Protein AF-A0AAN0SGU7-F1 (afdb_monomer)

Structure (mmCIF, N/CA/C/O backbone):
data_AF-A0AAN0SGU7-F1
#
_entry.id   AF-A0AAN0SGU7-F1
#
loop_
_atom_site.group_PDB
_atom_site.id
_atom_site.type_symbol
_atom_site.label_atom_id
_atom_site.label_alt_id
_atom_site.label_comp_id
_atom_site.label_asym_id
_atom_site.label_entity_id
_atom_site.label_seq_id
_atom_site.pdbx_PDB_ins_code
_atom_site.Cartn_x
_atom_site.Cartn_y
_atom_site.Cartn_z
_atom_site.occupancy
_atom_site.B_iso_or_equiv
_atom_site.auth_seq_id
_atom_site.auth_comp_id
_atom_site.auth_asym_id
_atom_site.auth_atom_id
_atom_site.pdbx_PDB_model_num
ATOM 1 N N . MET A 1 1 ? 0.680 -3.927 12.955 1.00 60.47 1 MET A N 1
ATOM 2 C CA . MET A 1 1 ? 0.258 -3.924 11.536 1.00 60.47 1 MET A CA 1
ATOM 3 C C . MET A 1 1 ? -0.303 -2.552 11.190 1.00 60.47 1 MET A C 1
ATOM 5 O O . MET A 1 1 ? -0.903 -1.942 12.066 1.00 60.47 1 MET A O 1
ATOM 9 N N . LYS A 1 2 ? -0.053 -2.050 9.971 1.00 78.06 2 LYS A N 1
ATOM 10 C CA . LYS A 1 2 ? -0.378 -0.667 9.546 1.00 78.06 2 LYS A CA 1
ATOM 11 C C . LYS A 1 2 ? -1.806 -0.492 9.006 1.00 78.06 2 LYS A C 1
ATOM 13 O O . LYS A 1 2 ? -2.258 0.631 8.826 1.00 78.06 2 LYS A O 1
ATOM 18 N N . VAL A 1 3 ? -2.499 -1.600 8.764 1.00 87.44 3 VAL A N 1
ATOM 19 C CA . VAL A 1 3 ? -3.901 -1.683 8.337 1.00 87.44 3 VAL A CA 1
ATOM 20 C C . VAL A 1 3 ? -4.559 -2.869 9.051 1.00 87.44 3 VAL A C 1
ATOM 22 O O . VAL A 1 3 ? -3.855 -3.786 9.489 1.00 87.44 3 VAL A O 1
ATOM 25 N N . SER A 1 4 ? -5.882 -2.844 9.201 1.00 90.56 4 SER A N 1
ATOM 26 C CA . SER A 1 4 ? -6.672 -3.939 9.765 1.00 90.56 4 SER A CA 1
ATOM 27 C C . SER A 1 4 ? -6.689 -5.180 8.868 1.00 90.56 4 SER A C 1
ATOM 29 O O . SER A 1 4 ? -6.476 -5.103 7.656 1.00 90.56 4 SER A O 1
ATOM 31 N N . GLN A 1 5 ? -7.000 -6.336 9.464 1.00 89.62 5 GLN A N 1
ATOM 32 C CA . GLN A 1 5 ? -7.131 -7.596 8.728 1.00 89.62 5 GLN A CA 1
ATOM 33 C C . GLN A 1 5 ? -8.209 -7.510 7.639 1.00 89.62 5 GLN A C 1
ATOM 35 O O . GLN A 1 5 ? -8.004 -8.000 6.539 1.00 89.62 5 GLN A O 1
ATOM 40 N N . GLN A 1 6 ? -9.302 -6.785 7.893 1.00 90.25 6 GLN A N 1
ATOM 41 C CA . GLN A 1 6 ? -10.371 -6.580 6.915 1.00 90.25 6 GLN A CA 1
ATOM 42 C C . GLN A 1 6 ? -9.869 -5.898 5.632 1.00 90.25 6 GLN A C 1
ATOM 44 O O . GLN A 1 6 ? -10.289 -6.258 4.532 1.00 90.25 6 GLN A O 1
ATOM 49 N N . VAL A 1 7 ? -8.966 -4.919 5.754 1.00 90.94 7 VAL A N 1
ATOM 50 C CA . VAL A 1 7 ? -8.353 -4.252 4.595 1.00 90.94 7 VAL A CA 1
ATOM 51 C C . VAL A 1 7 ? -7.425 -5.208 3.850 1.00 90.94 7 VAL A C 1
ATOM 53 O O . VAL A 1 7 ? -7.431 -5.214 2.619 1.00 90.94 7 VAL A O 1
ATOM 56 N N . ILE A 1 8 ? -6.658 -6.026 4.575 1.00 92.06 8 ILE A N 1
ATOM 57 C CA . ILE A 1 8 ? -5.779 -7.038 3.978 1.00 92.06 8 ILE A CA 1
ATOM 58 C C . ILE A 1 8 ? -6.614 -8.037 3.176 1.00 92.06 8 ILE A C 1
ATOM 60 O O . ILE A 1 8 ? -6.381 -8.183 1.980 1.00 92.06 8 ILE A O 1
ATOM 64 N N . ASP A 1 9 ? -7.644 -8.623 3.784 1.00 93.25 9 ASP A N 1
ATOM 65 C CA . ASP A 1 9 ? -8.527 -9.603 3.146 1.00 93.25 9 ASP A CA 1
ATOM 66 C C . ASP A 1 9 ? -9.216 -9.010 1.902 1.00 93.25 9 ASP A C 1
ATOM 68 O O . ASP A 1 9 ? -9.315 -9.655 0.855 1.00 93.25 9 ASP A O 1
ATOM 72 N N . ALA A 1 10 ? -9.646 -7.743 1.971 1.00 92.31 10 ALA A N 1
ATOM 73 C CA . ALA A 1 10 ? -10.253 -7.041 0.841 1.00 92.31 10 ALA A CA 1
ATOM 74 C C . ALA A 1 10 ? -9.267 -6.796 -0.316 1.00 92.31 10 ALA A C 1
ATOM 76 O O . ALA A 1 10 ? -9.666 -6.817 -1.483 1.00 92.31 10 ALA A O 1
ATOM 77 N N . MET A 1 11 ? -7.994 -6.541 -0.013 1.00 92.69 11 MET A N 1
ATOM 78 C CA . MET A 1 11 ? -6.939 -6.392 -1.018 1.00 92.69 11 MET A CA 1
ATOM 79 C C . MET A 1 11 ? -6.520 -7.749 -1.597 1.00 92.69 11 MET A C 1
ATOM 81 O O . MET A 1 11 ? -6.329 -7.862 -2.809 1.00 92.69 11 MET A O 1
ATOM 85 N N . GLU A 1 12 ? -6.456 -8.797 -0.777 1.00 93.06 12 GLU A N 1
ATOM 86 C CA . GLU A 1 12 ? -6.182 -10.165 -1.225 1.00 93.06 12 GLU A CA 1
ATOM 87 C C . GLU A 1 12 ? -7.268 -10.702 -2.157 1.00 93.06 12 GLU A C 1
ATOM 89 O O . GLU A 1 12 ? -6.952 -11.274 -3.203 1.00 93.06 12 GLU A O 1
ATOM 94 N N . ALA A 1 13 ? -8.542 -10.434 -1.854 1.00 92.88 13 ALA A N 1
ATOM 95 C CA . ALA A 1 13 ? -9.667 -10.759 -2.732 1.00 92.88 13 ALA A CA 1
ATOM 96 C C . ALA A 1 13 ? -9.577 -10.062 -4.105 1.00 92.88 13 ALA A C 1
ATOM 98 O O . ALA A 1 13 ? -10.097 -10.570 -5.097 1.00 92.88 13 ALA A O 1
ATOM 99 N N . LYS A 1 14 ? -8.884 -8.917 -4.181 1.00 92.00 14 LYS A N 1
ATOM 100 C CA . LYS A 1 14 ? -8.599 -8.184 -5.428 1.00 92.00 14 LYS A CA 1
ATOM 101 C C . LYS A 1 14 ? -7.312 -8.641 -6.125 1.00 92.00 14 LYS A C 1
ATOM 103 O O . LYS A 1 14 ? -6.938 -8.060 -7.140 1.00 92.00 14 LYS A O 1
ATOM 108 N N . GLY A 1 15 ? -6.635 -9.665 -5.606 1.00 92.06 15 GLY A N 1
ATOM 109 C CA . GLY A 1 15 ? -5.418 -10.221 -6.197 1.00 92.06 15 GLY A CA 1
ATOM 110 C C . GLY A 1 15 ? -4.12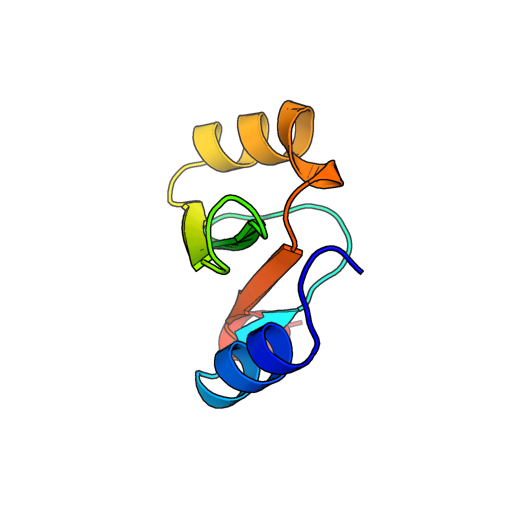5 -9.512 -5.790 1.00 92.06 15 GLY A C 1
ATOM 111 O O . GLY A 1 15 ? -3.105 -9.696 -6.455 1.00 92.06 15 GLY A O 1
ATOM 112 N N . PHE A 1 16 ? -4.137 -8.724 -4.715 1.00 93.94 16 PHE A N 1
ATOM 113 C CA . PHE A 1 16 ? -2.925 -8.142 -4.140 1.00 93.94 16 PHE A CA 1
ATOM 114 C C . PHE A 1 16 ? -2.378 -9.008 -3.002 1.00 93.94 16 PHE A C 1
ATOM 116 O O . PHE A 1 16 ? -3.072 -9.857 -2.452 1.00 93.94 16 PHE A O 1
ATOM 123 N N . VAL A 1 17 ? -1.115 -8.800 -2.646 1.00 93.00 17 VAL A N 1
ATOM 124 C CA . VAL A 1 17 ? -0.467 -9.417 -1.486 1.00 93.00 17 VAL A CA 1
ATOM 125 C C . VAL A 1 17 ? 0.229 -8.316 -0.703 1.00 93.00 17 VAL A C 1
ATOM 127 O O . VAL A 1 17 ? 0.892 -7.462 -1.298 1.00 93.00 17 VAL A O 1
ATOM 130 N N . MET A 1 18 ? 0.069 -8.316 0.619 1.00 92.38 18 MET A N 1
ATOM 131 C CA . MET A 1 18 ? 0.806 -7.393 1.475 1.00 92.38 18 MET A CA 1
ATOM 132 C C . MET A 1 18 ? 2.285 -7.791 1.490 1.00 92.38 18 MET A C 1
ATOM 134 O O . MET A 1 18 ? 2.621 -8.948 1.736 1.00 92.38 18 MET A O 1
ATOM 138 N N . VAL A 1 19 ? 3.167 -6.835 1.222 1.00 90.88 19 VAL A N 1
ATOM 139 C CA . VAL A 1 19 ? 4.61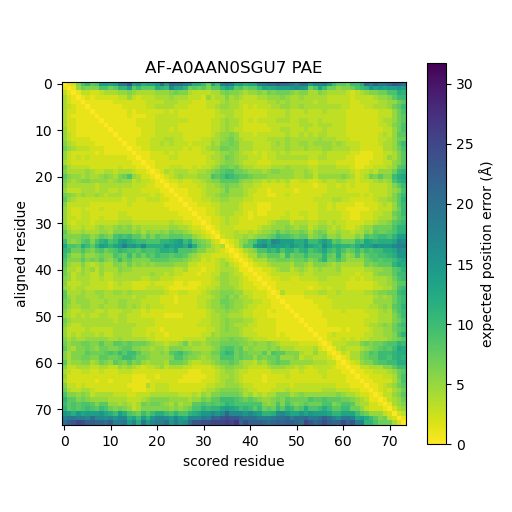9 -7.039 1.184 1.00 90.88 19 VAL A CA 1
ATOM 140 C C . VAL A 1 19 ? 5.302 -6.205 2.255 1.00 90.88 19 VAL A C 1
ATOM 142 O O . VAL A 1 19 ? 4.931 -5.060 2.520 1.00 90.88 19 VAL A O 1
ATOM 145 N N . GLU A 1 20 ? 6.334 -6.789 2.853 1.00 85.69 20 GLU A N 1
ATOM 146 C CA . GLU A 1 20 ? 7.233 -6.099 3.769 1.00 85.69 20 GLU A CA 1
ATOM 147 C C . GLU A 1 20 ? 8.473 -5.596 3.019 1.00 85.69 20 GLU A C 1
ATOM 149 O O . GLU A 1 20 ? 8.976 -6.249 2.101 1.00 85.69 20 GLU A O 1
ATOM 154 N N . GLY A 1 21 ? 8.980 -4.429 3.420 1.00 85.38 21 GLY A N 1
ATOM 155 C CA . GLY A 1 21 ? 10.209 -3.850 2.880 1.00 85.38 21 GLY A CA 1
ATOM 156 C C . GLY A 1 21 ? 9.981 -2.658 1.954 1.00 85.38 21 GLY A C 1
ATOM 157 O O . GLY A 1 21 ? 9.144 -1.799 2.220 1.00 85.38 21 GLY A O 1
ATOM 158 N N . VAL A 1 22 ? 10.803 -2.575 0.908 1.00 89.50 22 VAL A N 1
ATOM 159 C CA . VAL A 1 22 ? 10.898 -1.411 0.019 1.00 89.50 22 VAL A CA 1
ATOM 160 C C . VAL A 1 22 ? 9.801 -1.475 -1.042 1.00 89.50 22 VAL A C 1
ATOM 162 O O . VAL A 1 22 ? 9.656 -2.488 -1.735 1.00 89.50 22 VAL A O 1
ATOM 165 N N . ALA A 1 23 ? 9.050 -0.385 -1.187 1.00 91.00 23 ALA A N 1
ATOM 166 C CA . ALA 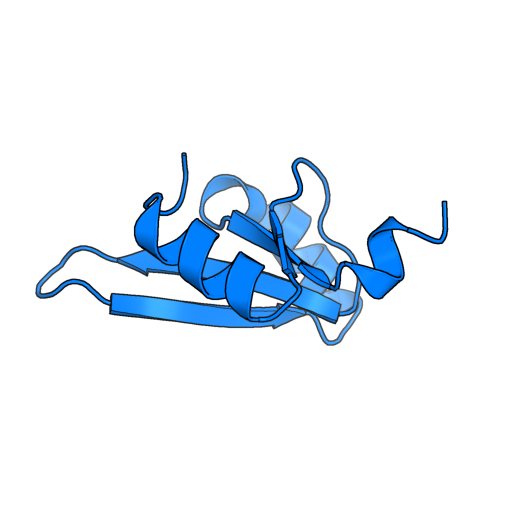A 1 23 ? 8.061 -0.262 -2.245 1.00 91.00 23 ALA A CA 1
ATOM 167 C C . ALA A 1 23 ? 8.747 -0.113 -3.606 1.00 91.00 23 ALA A C 1
ATOM 169 O O . ALA A 1 23 ? 9.821 0.488 -3.716 1.00 91.00 23 ALA A O 1
ATOM 170 N N . ILE A 1 24 ? 8.110 -0.635 -4.647 1.00 92.94 24 ILE A N 1
ATOM 171 C CA . ILE A 1 24 ? 8.556 -0.530 -6.037 1.00 92.94 24 ILE A CA 1
ATOM 172 C C . ILE A 1 24 ? 7.494 0.157 -6.897 1.00 92.94 24 ILE A C 1
ATOM 174 O O . ILE A 1 24 ? 6.416 0.527 -6.431 1.00 92.94 24 ILE A O 1
ATOM 178 N N . LEU A 1 25 ? 7.826 0.362 -8.170 1.00 93.00 25 LEU A N 1
ATOM 179 C CA . LEU A 1 25 ? 6.903 0.929 -9.144 1.00 93.00 25 LEU A CA 1
ATOM 180 C C . LEU A 1 25 ? 5.646 0.052 -9.263 1.00 93.00 25 LEU A C 1
ATOM 182 O O . LEU A 1 25 ? 5.758 -1.165 -9.319 1.00 93.00 25 LEU A O 1
ATOM 186 N N . ASN A 1 26 ? 4.480 0.690 -9.340 1.00 92.25 26 ASN A N 1
ATOM 187 C CA . ASN A 1 26 ? 3.143 0.087 -9.395 1.00 92.25 26 ASN A CA 1
ATOM 188 C C . ASN A 1 26 ? 2.662 -0.602 -8.110 1.00 92.25 26 ASN A C 1
ATOM 190 O O . ASN A 1 26 ? 1.530 -1.092 -8.080 1.00 92.25 26 ASN A O 1
ATOM 194 N N . ASP A 1 27 ? 3.436 -0.556 -7.022 1.00 92.75 27 ASP A N 1
ATOM 195 C CA . ASP A 1 27 ? 2.906 -0.949 -5.720 1.00 92.75 27 ASP A CA 1
ATOM 196 C C . ASP A 1 27 ? 1.749 -0.025 -5.316 1.00 92.75 27 ASP A C 1
ATOM 198 O O . ASP A 1 27 ? 1.753 1.190 -5.547 1.00 92.75 27 ASP A O 1
ATOM 202 N N . THR A 1 28 ? 0.746 -0.622 -4.681 1.00 94.00 28 THR A N 1
ATOM 203 C CA . THR A 1 28 ? -0.374 0.093 -4.077 1.00 94.00 28 THR A CA 1
ATOM 204 C C . THR A 1 28 ? -0.111 0.240 -2.591 1.00 94.00 28 THR A C 1
ATOM 206 O O . THR A 1 28 ? -0.009 -0.745 -1.869 1.00 94.00 28 THR A O 1
ATOM 209 N N . VAL A 1 29 ? -0.015 1.470 -2.107 1.00 92.94 29 VAL A N 1
ATOM 210 C CA . VAL A 1 29 ? 0.177 1.754 -0.686 1.00 92.94 29 VAL A CA 1
ATOM 211 C C . VAL A 1 29 ? -1.147 2.160 -0.066 1.00 92.94 29 VAL A C 1
ATOM 213 O O . VAL A 1 29 ? -1.909 2.941 -0.639 1.00 92.94 29 VAL A O 1
ATOM 216 N N . VAL A 1 30 ? -1.443 1.602 1.102 1.00 92.31 30 VAL A N 1
ATOM 217 C CA . VAL A 1 30 ? -2.726 1.768 1.777 1.00 92.31 30 VAL A CA 1
ATOM 218 C C . VAL A 1 30 ? -2.501 2.229 3.210 1.00 92.31 30 VAL A C 1
ATOM 220 O O . VAL A 1 30 ? -1.690 1.659 3.940 1.00 92.31 30 VAL A O 1
ATOM 223 N N . ALA A 1 31 ? -3.240 3.260 3.609 1.00 89.81 31 ALA A N 1
ATOM 224 C CA . ALA A 1 31 ? -3.334 3.711 4.990 1.00 89.81 31 ALA A CA 1
ATOM 225 C C . ALA A 1 31 ? -4.779 3.617 5.471 1.00 89.81 31 ALA A C 1
ATOM 227 O O . ALA A 1 31 ? -5.715 4.010 4.771 1.00 89.81 31 ALA A O 1
ATOM 228 N N . GLU A 1 32 ? -4.945 3.124 6.691 1.00 87.62 32 GLU A N 1
ATOM 229 C CA . GLU A 1 32 ? -6.220 3.098 7.393 1.00 87.62 32 GLU A CA 1
ATOM 230 C C . GLU A 1 32 ? -6.233 4.216 8.437 1.00 87.62 32 GLU A C 1
ATOM 232 O O . GLU A 1 32 ? -5.397 4.270 9.339 1.00 87.62 32 GLU A O 1
ATOM 237 N N . MET A 1 33 ? -7.178 5.138 8.295 1.00 85.44 33 MET A N 1
ATOM 238 C CA . MET A 1 33 ? -7.389 6.244 9.218 1.00 85.44 33 MET A CA 1
ATOM 239 C C . MET A 1 33 ? -8.630 5.968 10.057 1.00 85.44 33 MET A C 1
ATOM 241 O O . MET A 1 33 ? -9.665 5.586 9.523 1.00 85.44 33 MET A O 1
ATOM 245 N N . LYS A 1 34 ? -8.535 6.192 11.371 1.00 80.81 34 LYS A N 1
ATOM 246 C CA . LYS A 1 34 ? -9.610 5.875 12.329 1.00 80.81 34 LYS A CA 1
ATOM 247 C C . LYS A 1 34 ? -10.424 7.085 12.798 1.00 80.81 34 LYS A C 1
ATOM 249 O O . LYS A 1 34 ? -11.371 6.913 13.553 1.00 80.81 34 LYS A O 1
ATOM 254 N N . LEU A 1 35 ? -10.058 8.308 12.399 1.00 77.38 35 LEU A N 1
ATOM 255 C CA . LEU A 1 35 ? -10.654 9.541 12.928 1.00 77.38 35 LEU A CA 1
ATOM 256 C C . LEU A 1 35 ? -11.058 10.520 11.816 1.00 77.38 35 LEU A C 1
ATOM 258 O O . LEU A 1 35 ? -10.300 10.685 10.857 1.00 77.38 35 LEU A O 1
ATOM 262 N N . PRO 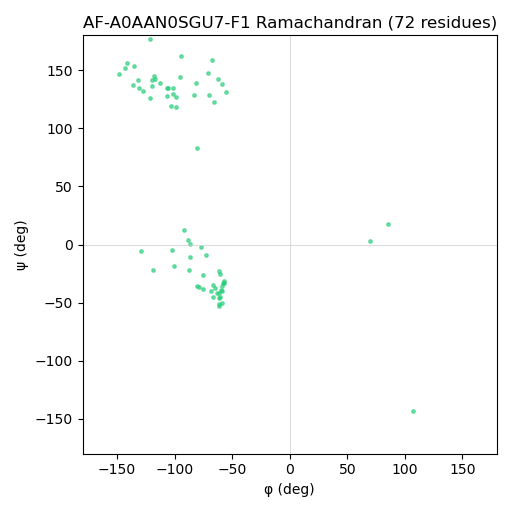A 1 36 ? -12.199 11.225 11.956 1.00 76.44 36 PRO A N 1
ATOM 263 C CA . PRO A 1 36 ? -13.294 10.982 12.912 1.00 76.44 36 PRO A CA 1
ATOM 264 C C . PRO A 1 36 ? -14.146 9.740 12.571 1.00 76.44 36 PRO A C 1
ATOM 266 O O . PRO A 1 36 ? -14.956 9.319 13.389 1.00 76.44 36 PRO A O 1
ATOM 269 N N . TYR A 1 37 ? -13.943 9.148 11.391 1.00 78.31 37 TYR A N 1
ATOM 270 C CA . TYR A 1 37 ? -14.574 7.905 10.938 1.00 78.31 37 TYR A CA 1
ATOM 271 C C . TYR A 1 37 ? -13.523 6.998 10.301 1.00 78.31 37 TYR A C 1
ATOM 273 O O . TYR A 1 37 ? -12.529 7.4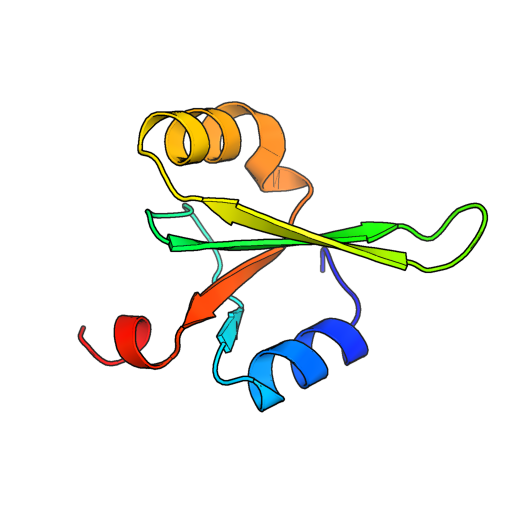98 9.767 1.00 78.31 37 TYR A O 1
ATOM 281 N N . GLU A 1 38 ? -13.749 5.686 10.327 1.00 81.06 38 GLU A N 1
ATOM 282 C CA . GLU A 1 38 ? -12.869 4.722 9.668 1.00 81.06 38 GLU A CA 1
ATOM 283 C C . GLU A 1 38 ? -12.914 4.901 8.149 1.00 81.06 38 GLU A C 1
ATOM 285 O O . GLU A 1 38 ? -13.973 4.851 7.524 1.00 81.06 38 GLU A O 1
ATOM 290 N N . HIS A 1 39 ? -11.753 5.149 7.549 1.00 83.88 39 HIS A N 1
ATOM 291 C CA . HIS A 1 39 ? -11.610 5.227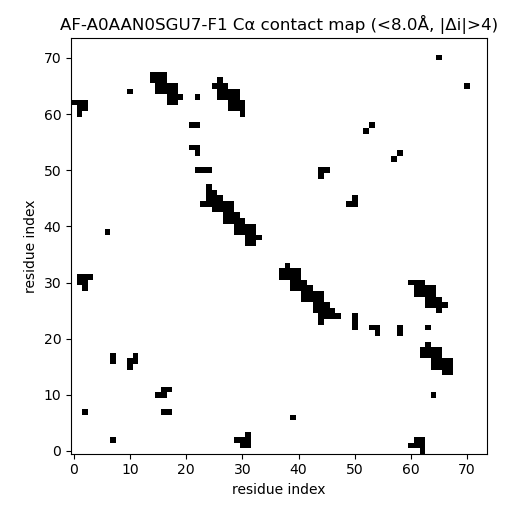 6.104 1.00 83.88 39 HIS A CA 1
ATOM 292 C C . HIS A 1 39 ? -10.237 4.744 5.659 1.00 83.88 39 HIS A C 1
ATOM 294 O O . HIS A 1 39 ? -9.218 4.948 6.320 1.00 83.88 39 HIS A O 1
ATOM 300 N N . THR A 1 40 ? -10.212 4.129 4.485 1.00 87.31 40 THR A N 1
ATOM 301 C CA . THR A 1 40 ? -8.997 3.615 3.863 1.00 87.31 40 THR A CA 1
ATOM 302 C C . THR A 1 40 ? -8.616 4.515 2.695 1.00 87.31 40 THR A C 1
ATOM 304 O O . THR A 1 40 ? -9.436 4.778 1.814 1.00 87.31 40 THR A O 1
ATOM 307 N N . ARG A 1 41 ? -7.369 4.992 2.665 1.00 87.44 41 ARG A N 1
ATOM 308 C CA . ARG A 1 41 ? -6.805 5.691 1.504 1.00 87.44 41 ARG A CA 1
ATOM 309 C C . ARG A 1 41 ? -5.808 4.794 0.798 1.00 87.44 41 ARG A C 1
ATOM 311 O O . ARG A 1 41 ? -4.959 4.190 1.443 1.00 87.44 41 ARG A O 1
ATOM 318 N N . GLN A 1 42 ? -5.913 4.758 -0.524 1.00 90.81 42 GLN A N 1
ATOM 319 C CA . GLN A 1 42 ? -5.026 4.007 -1.403 1.00 90.81 42 GLN A CA 1
ATOM 320 C C . GLN A 1 42 ? -4.327 4.963 -2.370 1.00 90.81 42 GLN A C 1
ATOM 322 O O . GLN A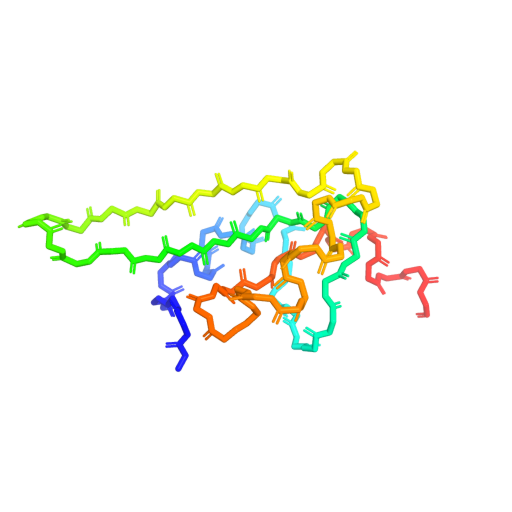 1 42 ? -4.943 5.909 -2.868 1.00 90.81 42 GLN A O 1
ATOM 327 N N . LEU A 1 43 ? -3.054 4.704 -2.642 1.00 90.88 43 LEU A N 1
ATOM 328 C CA . LEU A 1 43 ? -2.255 5.416 -3.631 1.00 90.88 43 LEU A CA 1
ATOM 329 C C . LEU A 1 43 ? -1.448 4.396 -4.436 1.00 90.88 43 LEU A C 1
ATOM 331 O O . LEU A 1 43 ? -0.876 3.476 -3.862 1.00 90.88 43 LEU A O 1
ATOM 335 N N . VAL A 1 44 ? -1.381 4.572 -5.754 1.00 93.50 44 VAL A N 1
ATOM 336 C CA . VAL A 1 44 ? -0.532 3.749 -6.627 1.00 93.50 44 VAL A CA 1
ATOM 337 C C . VAL A 1 44 ? 0.757 4.507 -6.919 1.00 93.50 44 VAL A C 1
ATOM 339 O O . VAL A 1 44 ? 0.717 5.655 -7.369 1.00 93.50 44 VAL A O 1
ATOM 342 N N . LEU A 1 45 ? 1.903 3.872 -6.678 1.00 93.00 45 LEU A N 1
ATOM 343 C CA . LEU A 1 45 ? 3.220 4.456 -6.921 1.00 93.00 45 LEU A CA 1
ATOM 344 C C . LEU A 1 45 ? 3.585 4.351 -8.407 1.00 93.00 45 LEU A C 1
ATOM 346 O O . LEU A 1 45 ? 4.281 3.440 -8.840 1.00 93.00 45 LEU A O 1
ATOM 350 N N . ASN A 1 46 ? 3.104 5.297 -9.205 1.00 93.75 46 ASN A N 1
ATOM 351 C CA . ASN A 1 46 ? 3.217 5.283 -10.668 1.00 93.75 46 ASN A CA 1
ATOM 352 C C . ASN A 1 46 ? 4.513 5.897 -11.234 1.00 93.75 46 ASN A C 1
ATOM 354 O O . ASN A 1 46 ? 4.681 5.960 -12.450 1.00 93.75 46 ASN A O 1
ATOM 358 N N . SER A 1 47 ? 5.422 6.386 -10.388 1.00 94.38 47 SER A N 1
ATOM 359 C CA . SER A 1 47 ? 6.682 6.993 -10.828 1.00 94.38 47 SER A CA 1
ATOM 360 C C . SER A 1 47 ? 7.836 6.666 -9.885 1.00 94.38 47 SER A C 1
ATOM 362 O O . SER A 1 47 ? 7.645 6.496 -8.680 1.00 94.38 47 SER A O 1
ATOM 364 N N . HIS A 1 48 ? 9.061 6.647 -10.418 1.00 92.56 48 HIS A N 1
ATOM 365 C CA . HIS A 1 48 ? 10.273 6.457 -9.614 1.00 92.56 48 HIS A CA 1
ATOM 366 C C . HIS A 1 48 ? 10.429 7.522 -8.520 1.00 92.56 48 HIS A C 1
ATOM 368 O O . HIS A 1 48 ? 10.913 7.218 -7.432 1.00 92.56 48 HIS A O 1
ATOM 374 N N . GLN A 1 49 ? 9.984 8.756 -8.780 1.00 94.06 49 GLN A N 1
ATOM 375 C CA . GLN A 1 49 ? 9.992 9.820 -7.781 1.00 94.06 49 GLN A CA 1
ATOM 376 C C . GLN A 1 49 ? 9.021 9.516 -6.635 1.00 94.06 49 GLN A C 1
ATOM 378 O O . GLN A 1 49 ? 9.412 9.633 -5.477 1.00 94.06 49 GLN A O 1
ATOM 383 N N . ALA A 1 50 ? 7.797 9.071 -6.938 1.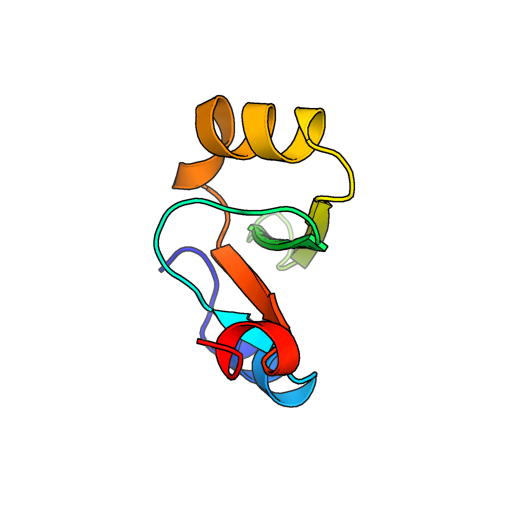00 92.19 50 ALA A N 1
ATOM 384 C CA . ALA A 1 50 ? 6.826 8.681 -5.916 1.00 92.19 50 ALA A CA 1
ATOM 385 C C . ALA A 1 50 ? 7.338 7.513 -5.063 1.00 92.19 50 ALA A C 1
ATOM 387 O O . ALA A 1 50 ? 7.212 7.549 -3.843 1.00 92.19 50 ALA A O 1
ATOM 388 N N . VAL A 1 51 ? 7.973 6.517 -5.690 1.00 93.44 51 VAL A N 1
ATOM 389 C CA . VAL A 1 51 ? 8.612 5.392 -4.988 1.00 93.44 51 VAL A CA 1
ATOM 390 C C . VAL A 1 51 ? 9.731 5.876 -4.063 1.00 93.44 51 VAL A C 1
ATOM 392 O O . VAL A 1 51 ? 9.792 5.467 -2.907 1.00 93.44 51 VAL A O 1
ATOM 395 N N . SER A 1 52 ? 10.602 6.765 -4.549 1.00 93.88 52 SER A N 1
ATOM 396 C CA . SER A 1 52 ? 11.707 7.321 -3.759 1.00 93.88 52 SER A CA 1
ATOM 397 C C . SER A 1 52 ? 11.202 8.101 -2.544 1.00 93.88 52 SER A C 1
ATOM 399 O O . SER A 1 52 ? 11.598 7.810 -1.417 1.00 93.88 52 SER A O 1
ATOM 401 N N . VAL A 1 53 ? 10.269 9.037 -2.755 1.00 92.44 53 VAL A N 1
ATOM 402 C CA . VAL A 1 53 ? 9.661 9.830 -1.673 1.00 92.44 53 VAL A CA 1
ATOM 403 C C . VAL A 1 53 ? 8.953 8.917 -0.677 1.00 92.44 53 VAL A C 1
ATOM 405 O O . VAL A 1 53 ? 9.159 9.044 0.526 1.00 92.44 53 VAL A O 1
ATOM 408 N N . PHE A 1 54 ? 8.177 7.942 -1.156 1.00 91.94 54 PHE A N 1
ATOM 409 C CA . PHE A 1 54 ? 7.491 6.999 -0.280 1.00 91.94 54 PHE A CA 1
ATOM 410 C C . PHE A 1 54 ? 8.469 6.221 0.606 1.00 91.94 54 PHE A C 1
ATOM 412 O O . PHE A 1 54 ? 8.291 6.168 1.822 1.00 91.94 54 PHE A O 1
ATOM 419 N N . ASN A 1 55 ? 9.512 5.639 0.011 1.00 91.75 55 ASN A N 1
ATOM 420 C CA . ASN A 1 55 ? 10.479 4.823 0.738 1.00 91.75 55 ASN A CA 1
ATOM 421 C C . ASN A 1 55 ? 11.271 5.635 1.770 1.00 91.75 55 ASN A C 1
ATOM 423 O O . ASN A 1 55 ? 11.524 5.129 2.864 1.00 91.75 55 ASN A O 1
ATOM 427 N N . ASN A 1 56 ? 11.610 6.884 1.442 1.00 91.38 56 ASN A N 1
ATOM 428 C CA . ASN A 1 56 ? 12.397 7.757 2.311 1.00 91.38 56 ASN A CA 1
ATOM 429 C C . ASN A 1 56 ? 11.568 8.419 3.422 1.00 91.38 56 ASN A C 1
ATOM 431 O O . ASN A 1 56 ? 12.086 8.611 4.518 1.00 91.38 56 ASN A O 1
ATOM 435 N N . GLU A 1 57 ? 10.309 8.780 3.157 1.00 87.81 57 GLU A N 1
ATOM 436 C CA . GLU A 1 57 ? 9.543 9.676 4.041 1.00 87.81 57 GLU A CA 1
ATOM 437 C C . GLU A 1 57 ? 8.276 9.055 4.643 1.00 87.81 57 GLU A C 1
ATOM 439 O O . GLU A 1 57 ? 7.764 9.564 5.638 1.00 87.81 57 GLU A O 1
ATOM 444 N N . CYS A 1 58 ? 7.726 8.001 4.035 1.00 83.50 58 CYS A N 1
ATOM 445 C CA . CYS A 1 58 ? 6.377 7.509 4.350 1.00 83.50 58 CYS A CA 1
ATOM 446 C C . CYS A 1 58 ? 6.304 6.002 4.630 1.00 83.50 58 CYS A C 1
ATOM 448 O O . CYS A 1 58 ? 5.234 5.492 4.973 1.00 83.50 58 CYS A O 1
ATOM 450 N N . SER A 1 59 ? 7.404 5.268 4.459 1.00 82.06 59 SER A N 1
ATOM 451 C CA . SER A 1 59 ? 7.405 3.804 4.483 1.00 82.06 59 SER A CA 1
ATOM 452 C C . SER A 1 59 ? 6.944 3.220 5.815 1.00 82.06 59 SER A C 1
ATOM 454 O O . SER A 1 59 ? 6.445 2.102 5.836 1.00 82.06 59 SER A O 1
ATOM 456 N N . ASP A 1 60 ? 7.020 3.959 6.919 1.00 82.88 60 ASP A N 1
ATOM 457 C CA . ASP A 1 60 ? 6.583 3.579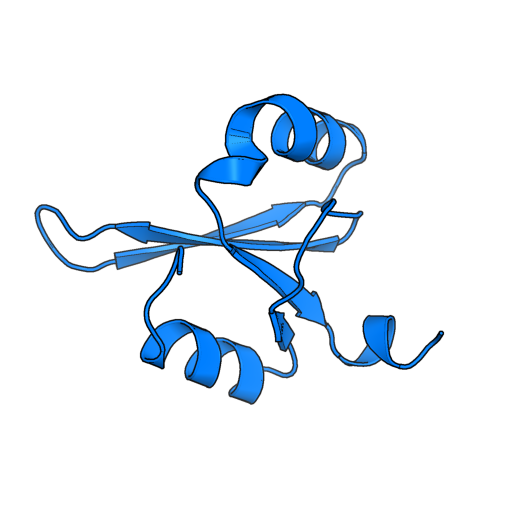 8.264 1.00 82.88 60 ASP A CA 1
ATOM 458 C C . ASP A 1 60 ? 5.055 3.607 8.458 1.00 82.88 60 ASP A C 1
ATOM 460 O O . ASP A 1 60 ? 4.530 2.851 9.277 1.00 82.88 60 ASP A O 1
ATOM 464 N N . ARG A 1 61 ? 4.318 4.414 7.687 1.00 80.62 61 ARG A N 1
ATOM 465 C CA . ARG A 1 61 ? 2.889 4.705 7.943 1.00 80.62 61 ARG A CA 1
ATOM 466 C C . ARG A 1 61 ? 1.904 3.924 7.086 1.00 80.62 61 ARG A C 1
ATOM 468 O O . ARG A 1 61 ? 0.735 3.828 7.447 1.00 80.62 61 ARG A O 1
ATOM 475 N N . PHE A 1 62 ? 2.358 3.361 5.972 1.00 89.06 62 PHE A N 1
ATOM 476 C CA . PHE A 1 62 ? 1.492 2.702 4.995 1.00 89.06 62 PHE A CA 1
ATOM 477 C C . PHE A 1 62 ? 1.833 1.219 4.858 1.00 89.06 62 PHE A C 1
ATOM 479 O O . PHE A 1 62 ? 2.999 0.818 4.941 1.00 89.06 62 PHE A O 1
ATOM 486 N N . ALA A 1 63 ? 0.808 0.403 4.633 1.00 92.19 63 ALA A N 1
ATOM 487 C CA . ALA A 1 63 ? 0.974 -0.970 4.178 1.00 92.19 63 ALA A CA 1
ATOM 488 C C . ALA A 1 63 ? 1.197 -0.982 2.662 1.00 92.19 63 ALA A C 1
ATOM 490 O O . ALA A 1 63 ? 0.546 -0.231 1.936 1.00 92.19 63 ALA A O 1
ATOM 491 N N . ILE A 1 64 ? 2.114 -1.823 2.192 1.00 93.94 64 ILE A N 1
ATOM 492 C CA . ILE A 1 64 ? 2.448 -1.952 0.773 1.00 93.94 64 ILE A CA 1
ATOM 493 C C . ILE A 1 64 ? 1.758 -3.207 0.251 1.00 93.94 64 ILE A C 1
ATOM 495 O O . ILE A 1 64 ? 1.884 -4.280 0.838 1.00 93.94 64 ILE A O 1
ATOM 499 N N . PHE A 1 65 ? 1.038 -3.070 -0.852 1.00 94.44 65 PHE A N 1
ATOM 500 C CA . PHE A 1 65 ? 0.337 -4.142 -1.537 1.00 94.44 65 PHE A CA 1
ATOM 501 C C . PHE A 1 65 ? 0.851 -4.255 -2.966 1.00 94.44 65 PHE A C 1
ATOM 503 O O . PHE A 1 65 ? 0.819 -3.285 -3.725 1.00 94.44 65 PHE A O 1
ATOM 510 N N . ARG A 1 66 ? 1.283 -5.456 -3.347 1.00 94.00 66 ARG A N 1
ATOM 511 C CA . ARG A 1 66 ? 1.773 -5.758 -4.694 1.00 94.00 66 ARG A CA 1
ATOM 512 C C . ARG A 1 66 ? 0.820 -6.709 -5.411 1.00 94.00 66 ARG A C 1
ATOM 514 O O . ARG A 1 66 ? 0.345 -7.654 -4.774 1.00 94.00 66 ARG A O 1
ATOM 521 N N . PRO A 1 67 ? 0.528 -6.512 -6.708 1.00 91.50 67 PRO A N 1
ATOM 522 C CA . PRO A 1 67 ? -0.231 -7.487 -7.482 1.00 91.50 67 PRO A CA 1
ATOM 523 C C . PRO A 1 67 ? 0.432 -8.866 -7.412 1.00 91.50 67 PRO A C 1
ATOM 525 O O . PRO A 1 67 ? 1.633 -9.002 -7.648 1.00 91.50 67 PRO A O 1
ATOM 528 N N . ARG A 1 68 ? -0.341 -9.918 -7.119 1.00 88.06 68 ARG A N 1
ATOM 529 C CA . ARG A 1 68 ? 0.184 -11.288 -6.977 1.00 88.06 68 ARG A CA 1
ATOM 530 C C . ARG A 1 68 ? 0.928 -11.758 -8.232 1.00 88.06 68 ARG A C 1
ATOM 532 O O . ARG A 1 68 ? 1.929 -12.459 -8.117 1.00 88.06 68 ARG A O 1
ATOM 539 N N . ALA A 1 69 ? 0.481 -11.316 -9.407 1.00 84.44 69 ALA A N 1
ATOM 540 C CA . ALA A 1 69 ? 1.132 -11.585 -10.685 1.00 84.44 69 ALA A CA 1
ATOM 541 C C . ALA A 1 69 ? 2.601 -11.124 -10.732 1.00 84.44 69 ALA A C 1
ATOM 543 O O . ALA A 1 69 ? 3.406 -11.770 -11.384 1.00 84.44 69 ALA A O 1
ATOM 544 N N . GLU A 1 70 ? 2.971 -10.057 -10.021 1.00 78.31 70 GLU A N 1
ATOM 545 C CA . GLU A 1 70 ? 4.347 -9.541 -9.992 1.00 78.31 70 GLU A CA 1
ATOM 546 C C . GLU A 1 70 ? 5.210 -10.208 -8.913 1.00 78.31 70 GLU A C 1
ATOM 548 O O . GLU A 1 70 ? 6.436 -10.221 -9.008 1.00 78.31 70 GLU A O 1
ATOM 553 N N . VAL A 1 71 ? 4.582 -10.785 -7.883 1.00 75.88 71 VAL A N 1
ATOM 554 C CA . VAL A 1 71 ? 5.275 -11.529 -6.818 1.00 75.88 71 VAL A CA 1
ATOM 555 C C . VAL A 1 71 ? 5.656 -12.935 -7.287 1.00 75.88 71 VAL A C 1
ATOM 557 O O . VAL A 1 71 ? 6.729 -13.415 -6.943 1.00 75.88 71 VAL A O 1
ATOM 560 N N . MET A 1 72 ? 4.814 -13.582 -8.100 1.00 61.69 72 MET A N 1
ATOM 561 C CA . MET A 1 72 ? 5.044 -14.949 -8.601 1.00 61.69 72 MET A CA 1
ATOM 562 C C . MET A 1 72 ? 6.076 -15.042 -9.741 1.00 61.69 72 MET A C 1
ATOM 564 O O . MET A 1 72 ? 6.361 -16.138 -10.211 1.00 61.69 72 MET A O 1
ATOM 568 N N . VAL A 1 73 ? 6.627 -13.914 -10.201 1.00 54.69 73 VAL A N 1
ATOM 569 C CA . VAL A 1 73 ? 7.625 -13.845 -11.290 1.00 54.69 73 VAL A CA 1
ATOM 570 C C . VAL A 1 73 ? 9.070 -13.891 -10.749 1.00 54.69 73 VAL A C 1
ATOM 572 O O . VAL A 1 73 ? 10.025 -13.649 -11.484 1.00 54.69 73 VAL A O 1
ATOM 575 N N . LYS A 1 74 ? 9.261 -14.233 -9.470 1.00 46.44 74 LYS A N 1
ATOM 576 C CA . LYS A 1 74 ? 10.578 -14.466 -8.862 1.00 46.44 74 LYS A CA 1
ATOM 577 C C . LYS A 1 74 ? 10.745 -15.893 -8.370 1.00 46.44 74 LYS A C 1
ATOM 579 O O . LYS A 1 74 ? 9.768 -16.434 -7.811 1.00 46.44 74 LYS A O 1
#

Nearest PDB structures (foldseek):
  3ffy-assembly1_A-2  TM=4.350E-01  e=3.574E+00  Bacteroides fragilis NCTC 9343
  2db2-assembly1_A  TM=3.284E-01  e=1.565E+00  Homo sapiens
  4e16-assembly1_A-2  TM=2.909E-01  e=1.777E+00  Clostridioides difficile 630
  2qsd-assembly2_G  TM=3.194E-01  e=4.058E+00  Idiomarina loihiensis
  4crm-assembly1_X  TM=2.361E-01  e=2.954E+00  Saccharomyces cerevisiae

Organism: NCBI:txid190893

Foldseek 3Di:
DLDDPVVQVVLVVVQKHWDDDQDDAQKKKKGWDPPPHTDIDIDTRHDPVSSVCCRVPPVVRTTIIDHNVVVVVD

Mean predicted aligned error: 4.74 Å

Sequence (74 aa):
MKVSQQVIDAMEAKGFVMVEGVAILNDTVVAEMKLPYEHTRQLVLNSHQAVSVFNNECSDRFAIFRPRAEVMVK

Radius of gyration: 12.12 Å; Cα contacts (8 Å, |Δi|>4): 110; chains: 1; bounding box: 27×26×24 Å

Secondary structure (DSSP, 8-state):
--S-HHHHHHHHHTTEEEE-S---TTPEEEEEE-SSS-EEEEEE--SHHHHHHIIIIITTTSEEEEEHHHHTT-

pLDDT: mean 87.39, std 9.13, range [46.44, 94.44]

Solvent-accessible surface area (backbone atoms only — not comparable to full-atom values): 4330 Å² total; per-residue (Å²): 128,53,54,56,69,69,58,50,55,56,39,42,76,72,46,31,40,84,56,86,83,81,69,48,75,64,26,34,35,33,34,59,42,72,72,98,52,80,47,76,49,76,48,68,23,83,38,72,65,52,27,50,50,37,58,76,75,42,55,89,61,40,37,39,30,36,52,43,78,70,61,71,76,109